Protein AF-A0A8B3L9R1-F1 (afdb_monomer_lite)

Radius of gyration: 12.62 Å; chains: 1; bounding box: 32×18×30 Å

Sequence (51 aa):
MLHSHAEIRRRIDALGPWFHNMELAGVETAPNHFLGNYPLIKWRKFAEAIP

Structure (mmCIF, N/CA/C/O backbone):
data_AF-A0A8B3L9R1-F1
#
_entry.id   AF-A0A8B3L9R1-F1
#
loop_
_atom_site.group_PDB
_atom_site.id
_atom_site.type_symbol
_atom_site.label_atom_id
_atom_site.label_alt_id
_atom_site.label_comp_id
_atom_site.label_asym_id
_atom_site.label_entity_id
_atom_site.label_seq_id
_atom_site.pdbx_PDB_ins_code
_atom_site.Cartn_x
_atom_s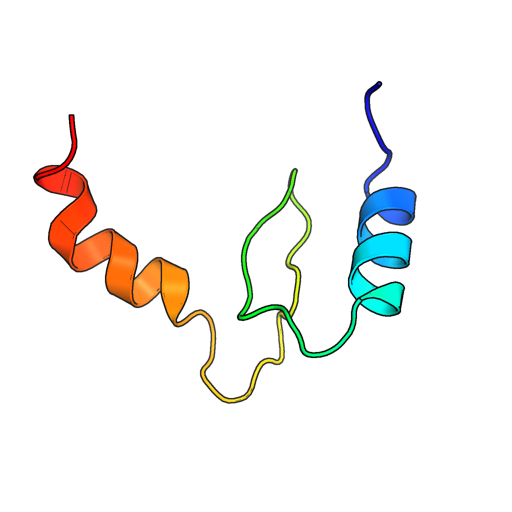ite.Cartn_y
_atom_site.Cartn_z
_atom_site.occupancy
_atom_site.B_iso_or_equiv
_atom_site.auth_seq_id
_atom_site.auth_comp_id
_atom_site.auth_asym_id
_atom_site.auth_atom_id
_atom_site.pdbx_PDB_model_num
ATOM 1 N N . MET A 1 1 ? 18.166 7.202 6.139 1.00 62.47 1 MET A N 1
ATOM 2 C CA . MET A 1 1 ? 18.478 7.832 4.838 1.00 62.47 1 MET A CA 1
ATOM 3 C C . MET A 1 1 ? 17.166 8.290 4.229 1.00 62.47 1 MET A C 1
ATOM 5 O O . MET A 1 1 ? 16.198 7.547 4.332 1.00 62.47 1 MET A O 1
ATOM 9 N N . LEU A 1 2 ? 17.110 9.491 3.655 1.00 71.88 2 LEU A N 1
ATOM 10 C CA . LEU A 1 2 ? 15.960 9.918 2.855 1.00 71.88 2 LEU A CA 1
ATOM 11 C C . LEU A 1 2 ? 16.109 9.291 1.465 1.00 71.88 2 LEU A C 1
ATOM 13 O O . LEU A 1 2 ? 17.065 9.601 0.759 1.00 71.88 2 LEU A O 1
ATOM 17 N N . HIS A 1 3 ? 15.212 8.376 1.106 1.00 86.06 3 HIS A N 1
ATOM 18 C CA . HIS A 1 3 ? 15.149 7.831 -0.248 1.00 86.06 3 HIS A CA 1
ATOM 19 C C . HIS A 1 3 ? 14.416 8.823 -1.153 1.00 86.06 3 HIS A C 1
ATOM 21 O O . HIS A 1 3 ? 13.406 9.401 -0.752 1.00 86.06 3 HIS A O 1
ATOM 27 N N . SER A 1 4 ? 14.898 9.011 -2.381 1.00 94.50 4 SER A N 1
ATOM 28 C CA . SER A 1 4 ? 14.149 9.788 -3.377 1.00 94.50 4 SER A CA 1
ATOM 29 C C . SER A 1 4 ? 12.871 9.047 -3.792 1.00 94.50 4 SER A C 1
ATOM 31 O O . SER A 1 4 ? 12.827 7.815 -3.756 1.00 94.50 4 SER A O 1
ATOM 33 N N . HIS A 1 5 ? 11.844 9.766 -4.260 1.00 95.69 5 HIS A N 1
ATOM 34 C CA . HIS A 1 5 ? 10.622 9.130 -4.779 1.00 95.69 5 HIS A CA 1
ATOM 35 C C . HIS A 1 5 ? 10.921 8.137 -5.916 1.00 95.69 5 HIS A C 1
ATOM 37 O O . HIS A 1 5 ? 10.306 7.076 -5.985 1.00 95.69 5 HIS A O 1
ATOM 43 N N . ALA A 1 6 ? 11.898 8.443 -6.778 1.00 95.44 6 ALA A N 1
ATOM 44 C CA . ALA A 1 6 ? 12.321 7.552 -7.859 1.00 95.44 6 ALA A CA 1
ATOM 45 C C . ALA A 1 6 ? 12.932 6.245 -7.327 1.00 95.44 6 ALA A C 1
ATOM 47 O O . ALA A 1 6 ? 12.640 5.162 -7.834 1.00 95.44 6 ALA A O 1
ATOM 48 N N . GLU A 1 7 ? 13.746 6.327 -6.273 1.00 95.88 7 GLU A N 1
ATOM 49 C CA . GLU A 1 7 ? 14.316 5.144 -5.628 1.00 95.88 7 GLU A CA 1
ATOM 50 C C . GLU A 1 7 ? 13.233 4.288 -4.959 1.00 95.88 7 GLU A C 1
ATOM 52 O O . GLU A 1 7 ? 13.247 3.062 -5.092 1.00 95.88 7 GLU A O 1
ATOM 57 N N . ILE A 1 8 ? 12.273 4.927 -4.285 1.00 94.94 8 ILE A N 1
ATOM 58 C CA . ILE A 1 8 ? 11.124 4.255 -3.670 1.00 94.94 8 ILE A CA 1
ATOM 59 C C . ILE A 1 8 ? 10.301 3.534 -4.740 1.00 94.94 8 ILE A C 1
ATOM 61 O O . ILE A 1 8 ? 10.049 2.338 -4.602 1.00 94.94 8 ILE A O 1
ATOM 65 N N . ARG A 1 9 ? 9.963 4.218 -5.842 1.00 94.38 9 ARG A N 1
ATOM 66 C CA . ARG A 1 9 ? 9.227 3.640 -6.975 1.00 94.38 9 ARG A CA 1
ATOM 67 C C . ARG A 1 9 ? 9.934 2.409 -7.537 1.00 94.38 9 ARG A C 1
ATOM 69 O O . ARG A 1 9 ? 9.324 1.354 -7.640 1.00 94.38 9 ARG A O 1
ATOM 76 N N . ARG A 1 10 ? 11.246 2.497 -7.783 1.00 95.00 10 ARG A N 1
ATOM 77 C CA . ARG A 1 10 ? 12.046 1.364 -8.279 1.00 95.00 10 ARG A CA 1
ATOM 78 C C . ARG A 1 10 ? 11.982 0.150 -7.346 1.00 95.00 10 ARG A C 1
ATOM 80 O O . ARG A 1 10 ? 11.940 -0.986 -7.810 1.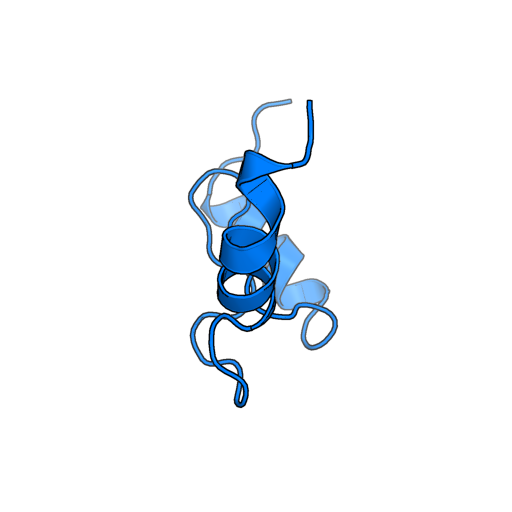00 95.00 10 ARG A O 1
ATOM 87 N N . ARG A 1 11 ? 12.017 0.367 -6.027 1.00 93.94 11 ARG A N 1
ATOM 88 C CA . ARG A 1 11 ? 11.943 -0.718 -5.034 1.00 93.94 11 ARG A CA 1
ATOM 89 C C . ARG A 1 11 ? 10.545 -1.323 -4.950 1.00 93.94 11 ARG A C 1
ATOM 91 O O . ARG A 1 11 ? 10.436 -2.536 -4.816 1.00 93.94 11 ARG A O 1
ATOM 98 N N . ILE A 1 12 ? 9.509 -0.495 -5.048 1.00 94.38 12 ILE A N 1
ATOM 99 C CA . ILE A 1 12 ? 8.116 -0.939 -5.153 1.00 94.38 12 ILE A CA 1
ATOM 100 C C . ILE A 1 12 ? 7.947 -1.840 -6.377 1.00 94.38 12 ILE A C 1
ATOM 102 O O . ILE A 1 12 ? 7.490 -2.969 -6.230 1.00 94.38 12 ILE A O 1
ATOM 106 N N . ASP A 1 13 ? 8.398 -1.384 -7.549 1.00 91.81 13 ASP A N 1
ATOM 107 C CA . ASP A 1 13 ? 8.279 -2.131 -8.804 1.00 91.81 13 ASP A CA 1
ATOM 108 C C . ASP A 1 13 ? 9.020 -3.479 -8.733 1.00 91.81 13 A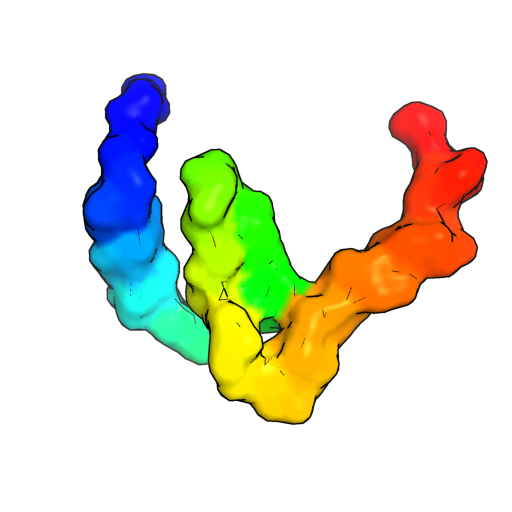SP A C 1
ATOM 110 O O . ASP A 1 13 ? 8.524 -4.489 -9.227 1.00 91.81 13 ASP A O 1
ATOM 114 N N . ALA A 1 14 ? 10.174 -3.527 -8.053 1.00 92.81 14 ALA A N 1
ATOM 115 C CA . ALA A 1 14 ? 10.933 -4.762 -7.833 1.00 92.81 14 ALA A CA 1
ATOM 116 C C . ALA A 1 14 ? 10.236 -5.763 -6.891 1.00 92.81 14 ALA A C 1
ATOM 118 O O . ALA A 1 14 ? 10.472 -6.965 -6.993 1.00 92.81 14 ALA A O 1
ATOM 119 N N . LEU A 1 15 ? 9.401 -5.282 -5.968 1.00 90.62 15 LEU A N 1
ATOM 120 C CA . LEU A 1 15 ? 8.587 -6.122 -5.086 1.00 90.62 15 LEU A CA 1
ATOM 121 C C . LEU A 1 15 ? 7.252 -6.509 -5.744 1.00 90.62 15 LEU A C 1
ATOM 123 O O . LEU A 1 15 ? 6.662 -7.516 -5.371 1.00 90.62 15 LEU A O 1
ATOM 127 N N . GLY A 1 16 ? 6.787 -5.767 -6.748 1.00 78.06 16 GLY A N 1
ATOM 128 C CA . GLY A 1 16 ? 5.666 -6.154 -7.601 1.00 78.06 16 GLY A CA 1
ATOM 129 C C . GLY A 1 16 ? 4.346 -6.379 -6.839 1.00 78.06 16 GLY A C 1
ATOM 130 O O . GLY A 1 16 ? 3.908 -5.498 -6.097 1.00 78.06 16 GLY A O 1
ATOM 131 N N . PRO A 1 17 ? 3.665 -7.530 -7.022 1.00 77.25 17 PRO A N 1
ATOM 132 C CA . PRO A 1 17 ? 2.252 -7.709 -6.668 1.00 77.25 17 PRO A CA 1
ATOM 133 C C . PRO A 1 17 ? 1.970 -7.839 -5.165 1.00 77.25 17 PRO A C 1
ATOM 135 O O . PRO A 1 17 ? 0.814 -7.980 -4.777 1.00 77.25 17 PRO A O 1
ATOM 138 N N . TRP A 1 18 ? 2.993 -7.808 -4.309 1.00 82.69 18 TRP A N 1
ATOM 139 C CA . TRP A 1 18 ? 2.822 -7.931 -2.858 1.00 82.69 18 TRP A CA 1
ATOM 140 C C . TRP A 1 18 ? 2.098 -6.739 -2.219 1.00 82.69 18 TRP A C 1
ATOM 142 O O . TRP A 1 18 ? 1.648 -6.829 -1.078 1.00 82.69 18 TRP A O 1
ATOM 152 N N . PHE A 1 19 ? 1.981 -5.617 -2.928 1.00 90.69 19 PHE A N 1
ATOM 153 C CA . PHE A 1 19 ? 1.360 -4.412 -2.399 1.00 90.69 19 PHE A CA 1
ATOM 154 C C . PHE A 1 19 ? -0.126 -4.284 -2.749 1.00 90.69 19 PHE A C 1
ATOM 156 O O . PHE A 1 19 ? -0.527 -4.397 -3.903 1.00 90.69 19 PHE A O 1
ATOM 163 N N . HIS A 1 20 ? -0.928 -3.893 -1.756 1.00 88.81 20 HIS A N 1
ATOM 164 C CA . HIS A 1 20 ? -2.355 -3.580 -1.900 1.00 88.81 20 HIS A CA 1
ATOM 165 C C . HIS A 1 20 ? -2.642 -2.068 -1.969 1.00 88.81 20 HIS A C 1
ATOM 167 O O . HIS A 1 20 ? -3.633 -1.598 -1.426 1.00 88.81 20 HIS A O 1
ATOM 173 N N . ASN A 1 21 ? -1.773 -1.306 -2.632 1.00 92.38 21 ASN A N 1
ATOM 174 C CA . ASN A 1 21 ? -1.831 0.155 -2.759 1.00 92.38 21 ASN A CA 1
ATOM 175 C C . ASN A 1 21 ? -1.801 0.930 -1.426 1.00 92.38 21 ASN A C 1
ATOM 177 O O . ASN A 1 21 ? -2.805 1.455 -0.954 1.00 92.38 21 ASN A O 1
ATOM 181 N N . MET A 1 22 ? -0.616 1.017 -0.833 1.00 90.56 22 MET A N 1
ATOM 182 C CA . MET A 1 22 ? -0.305 1.897 0.294 1.00 90.56 22 MET A CA 1
ATOM 183 C C . MET A 1 22 ? 0.472 3.116 -0.208 1.00 90.56 22 MET A C 1
ATOM 185 O O . MET A 1 22 ? 1.120 3.050 -1.252 1.00 90.56 22 MET A O 1
ATOM 189 N N . GLU A 1 23 ? 0.452 4.210 0.549 1.00 91.62 23 GLU A N 1
ATOM 190 C CA . GLU A 1 23 ? 1.341 5.346 0.307 1.00 91.62 23 GLU A CA 1
ATOM 191 C C . GLU A 1 23 ? 2.623 5.185 1.134 1.00 91.62 23 GLU A C 1
ATOM 193 O O . GLU A 1 23 ? 2.565 4.990 2.349 1.00 91.62 23 GLU A O 1
ATOM 198 N N . LEU A 1 24 ? 3.783 5.263 0.477 1.00 91.25 24 LEU A N 1
ATOM 199 C CA . LEU A 1 24 ? 5.097 5.284 1.113 1.00 91.25 24 LEU A CA 1
ATOM 200 C C . LEU A 1 24 ? 5.832 6.561 0.706 1.00 91.25 24 LEU A C 1
ATOM 202 O O . LEU A 1 24 ? 6.299 6.670 -0.426 1.00 91.25 24 LEU A O 1
ATOM 206 N N . ALA A 1 25 ? 5.934 7.514 1.638 1.00 92.50 25 ALA A N 1
ATOM 207 C CA . ALA A 1 25 ? 6.576 8.815 1.429 1.00 92.50 25 ALA A CA 1
ATOM 208 C C . ALA A 1 25 ? 6.124 9.493 0.118 1.00 92.50 25 ALA A C 1
ATOM 210 O O . ALA A 1 25 ? 6.946 9.823 -0.733 1.00 92.50 25 ALA A O 1
ATOM 211 N N . GLY A 1 26 ? 4.808 9.639 -0.071 1.00 92.44 26 GLY A N 1
ATOM 212 C CA . GLY A 1 26 ? 4.224 10.258 -1.262 1.00 92.44 26 GLY A CA 1
ATOM 213 C C . GLY A 1 26 ? 4.190 9.384 -2.521 1.00 92.44 26 GLY A C 1
ATOM 214 O O . GLY A 1 26 ? 3.753 9.861 -3.568 1.00 92.44 26 GLY A O 1
ATOM 215 N N . VAL A 1 27 ? 4.631 8.121 -2.461 1.00 94.25 27 VAL A N 1
ATOM 216 C CA . VAL A 1 27 ? 4.590 7.183 -3.595 1.00 94.25 27 VAL A CA 1
ATOM 217 C C . VAL A 1 27 ? 3.569 6.079 -3.342 1.00 94.25 27 VAL A C 1
ATOM 219 O O . VAL A 1 27 ? 3.687 5.311 -2.390 1.00 94.25 27 VAL A O 1
ATOM 222 N N . GLU A 1 28 ? 2.586 5.960 -4.232 1.00 93.62 28 GLU A N 1
ATOM 223 C CA . GLU A 1 28 ? 1.634 4.848 -4.226 1.00 93.62 28 GLU A CA 1
ATOM 224 C C . GLU A 1 28 ? 2.290 3.545 -4.692 1.00 93.62 28 GLU A C 1
ATOM 226 O O . GLU A 1 28 ? 2.955 3.502 -5.737 1.00 93.62 28 GLU A O 1
ATOM 231 N N . THR A 1 29 ? 2.077 2.473 -3.928 1.00 94.06 29 THR A N 1
ATOM 232 C CA . THR A 1 29 ? 2.716 1.178 -4.177 1.00 94.06 29 THR A CA 1
ATOM 233 C C . THR A 1 29 ? 2.026 0.339 -5.248 1.00 94.06 29 THR A C 1
ATOM 235 O O . THR A 1 29 ? 2.673 -0.508 -5.854 1.00 94.06 29 THR A O 1
ATOM 238 N N . ALA A 1 30 ? 0.733 0.561 -5.511 1.00 94.06 30 ALA A N 1
ATOM 239 C CA . ALA A 1 30 ? -0.005 -0.147 -6.558 1.00 94.06 30 ALA A CA 1
ATOM 240 C C . ALA A 1 30 ? -1.261 0.638 -7.004 1.00 94.06 30 ALA A C 1
ATOM 242 O O . ALA A 1 30 ? -2.380 0.167 -6.800 1.00 94.06 30 ALA A O 1
ATOM 243 N N . PRO A 1 31 ? -1.126 1.823 -7.632 1.00 90.88 31 PRO A N 1
ATOM 244 C CA . PRO A 1 31 ? -2.265 2.708 -7.927 1.00 90.88 31 PRO A CA 1
ATOM 245 C C . PRO A 1 31 ? -3.348 2.071 -8.816 1.00 90.88 31 PRO A C 1
ATOM 247 O O . PRO A 1 31 ? -4.520 2.418 -8.719 1.00 90.88 31 PRO A O 1
ATOM 250 N N . ASN A 1 32 ? -2.969 1.086 -9.636 1.00 90.69 32 ASN A N 1
ATOM 251 C CA . ASN A 1 32 ? -3.871 0.358 -10.534 1.00 90.69 32 ASN A CA 1
ATOM 252 C C . ASN A 1 32 ? -4.274 -1.026 -9.986 1.00 90.69 32 ASN A C 1
ATOM 254 O O . ASN A 1 32 ? -4.640 -1.913 -10.756 1.00 90.69 32 ASN A O 1
ATOM 258 N N . HIS A 1 33 ? -4.150 -1.261 -8.674 1.00 91.06 33 HIS A N 1
ATOM 259 C CA . HIS A 1 33 ? -4.502 -2.543 -8.063 1.00 91.06 33 HIS A CA 1
ATOM 260 C C . HIS A 1 33 ? -5.993 -2.858 -8.278 1.00 91.06 33 HIS A C 1
ATOM 262 O O . HIS A 1 33 ? -6.851 -2.005 -8.060 1.00 91.06 33 HIS A O 1
ATOM 268 N N . PHE A 1 34 ? -6.326 -4.096 -8.660 1.00 91.00 34 PHE A N 1
ATOM 269 C CA . PHE A 1 34 ? -7.692 -4.483 -9.060 1.00 91.00 34 PHE A CA 1
ATOM 270 C C . PHE A 1 34 ? -8.750 -4.330 -7.950 1.00 91.00 34 PHE A C 1
ATOM 272 O O . PHE A 1 34 ? -9.935 -4.187 -8.233 1.00 91.00 34 PHE A O 1
ATOM 279 N N . LEU A 1 35 ? -8.325 -4.339 -6.683 1.00 89.62 35 LEU A N 1
ATOM 280 C CA . LEU A 1 35 ? -9.176 -4.060 -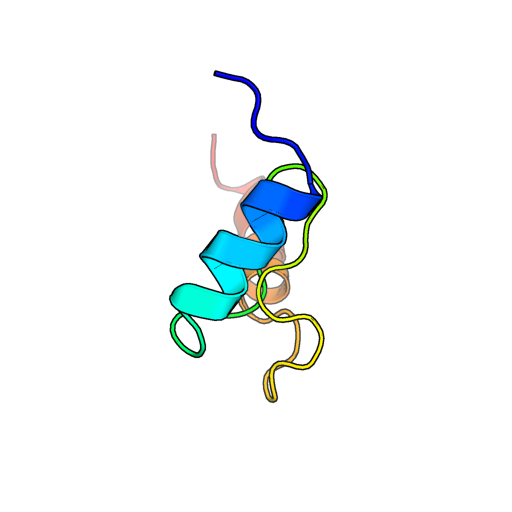5.513 1.00 89.62 35 LEU A CA 1
ATOM 281 C C . LEU A 1 35 ? -9.261 -2.565 -5.140 1.00 89.62 35 LEU A C 1
ATOM 283 O O . LEU A 1 35 ? -9.844 -2.226 -4.110 1.00 89.62 35 LEU A O 1
ATOM 287 N N . GLY A 1 36 ? -8.650 -1.672 -5.924 1.00 89.19 36 GLY A N 1
ATOM 288 C CA . GLY A 1 36 ? -8.453 -0.268 -5.563 1.00 89.19 36 GLY A CA 1
ATOM 289 C C . GLY A 1 36 ? -7.569 -0.102 -4.320 1.00 89.19 36 GLY A C 1
ATOM 290 O O . GLY A 1 36 ? -6.748 -0.963 -4.000 1.00 89.19 36 GLY A O 1
ATOM 291 N N . ASN A 1 37 ? -7.757 0.998 -3.583 1.00 90.94 37 ASN A N 1
ATOM 292 C CA . ASN A 1 37 ? -7.066 1.264 -2.313 1.00 90.94 37 ASN A CA 1
ATOM 293 C C . ASN A 1 37 ? -7.788 0.600 -1.122 1.00 90.94 37 ASN A C 1
ATOM 295 O O . ASN A 1 37 ? -8.343 1.255 -0.234 1.00 90.94 37 ASN A O 1
ATOM 299 N N . TYR A 1 38 ? -7.835 -0.732 -1.138 1.00 91.25 38 TYR A N 1
ATOM 300 C CA . TYR A 1 38 ? -8.536 -1.527 -0.129 1.00 91.25 38 TYR A CA 1
ATOM 301 C C . TYR A 1 38 ? -8.035 -1.294 1.314 1.00 91.25 38 TYR A C 1
ATOM 303 O O . TYR A 1 38 ? -8.885 -1.132 2.199 1.00 91.25 38 TYR A O 1
ATOM 311 N N . PRO A 1 39 ? -6.715 -1.209 1.595 1.00 90.56 39 PRO A N 1
ATOM 312 C CA . PRO A 1 39 ? -6.210 -0.950 2.941 1.00 90.56 39 PRO A CA 1
ATOM 313 C C . PRO A 1 39 ? -6.707 0.373 3.523 1.00 90.56 39 PRO A C 1
ATOM 315 O O . PRO A 1 39 ? -7.202 0.372 4.648 1.00 90.56 39 PRO A O 1
ATOM 318 N N . LEU A 1 40 ? -6.666 1.480 2.767 1.00 91.75 40 LEU A N 1
ATOM 319 C CA . LEU A 1 40 ? -7.155 2.776 3.254 1.00 91.75 40 LEU A CA 1
ATOM 320 C C . LEU A 1 40 ? -8.662 2.745 3.527 1.00 91.75 40 LEU A C 1
ATOM 322 O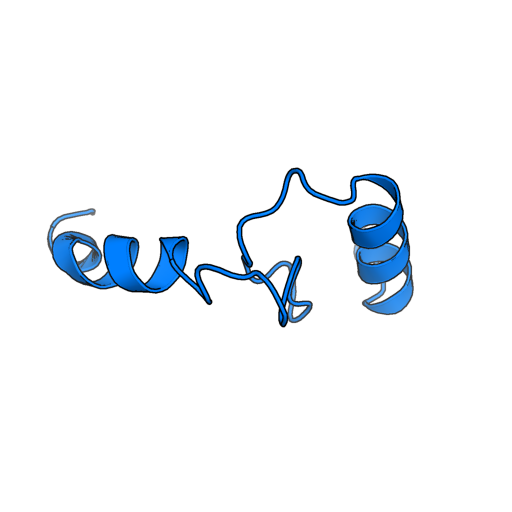 O . LEU A 1 40 ? -9.119 3.273 4.541 1.00 91.75 40 LEU A O 1
ATOM 326 N N . ILE A 1 41 ? -9.435 2.102 2.646 1.00 92.06 41 ILE A N 1
ATOM 327 C CA . ILE A 1 41 ? -10.885 1.939 2.822 1.00 92.06 41 ILE A CA 1
ATOM 328 C C . ILE A 1 41 ? -11.192 1.182 4.118 1.00 92.06 41 ILE A C 1
ATOM 330 O O . ILE A 1 41 ? -12.145 1.532 4.814 1.00 92.06 41 ILE A O 1
ATOM 334 N N . LYS A 1 42 ? -10.416 0.145 4.454 1.00 92.88 42 LYS A N 1
ATOM 335 C CA . LYS A 1 42 ? -10.596 -0.602 5.705 1.00 92.88 42 LYS A CA 1
ATOM 336 C C . LYS A 1 42 ? -10.126 0.189 6.913 1.00 92.88 42 LYS A C 1
ATOM 338 O O . LYS A 1 42 ? -10.901 0.307 7.856 1.00 92.88 42 LYS A O 1
ATOM 343 N N . TRP A 1 43 ? -8.929 0.766 6.851 1.00 93.19 43 TRP A N 1
ATOM 344 C CA . TRP A 1 43 ? -8.350 1.586 7.912 1.00 93.19 43 TRP A CA 1
ATOM 345 C C . TRP A 1 43 ? -9.310 2.683 8.373 1.00 93.19 43 TRP A C 1
ATOM 347 O O . TRP A 1 43 ? -9.633 2.761 9.553 1.00 93.19 43 TRP A O 1
ATOM 357 N N . ARG A 1 44 ? -9.873 3.459 7.436 1.00 94.56 44 ARG A N 1
ATOM 358 C CA . ARG A 1 44 ? -10.810 4.556 7.740 1.00 94.56 44 ARG A CA 1
ATOM 359 C C . ARG A 1 44 ? -12.020 4.142 8.581 1.00 94.56 44 ARG A C 1
ATOM 361 O O . ARG A 1 44 ? -12.595 4.993 9.240 1.00 94.56 44 ARG A O 1
ATOM 368 N N . LYS A 1 45 ? -12.421 2.867 8.565 1.00 95.56 45 LYS A N 1
ATOM 369 C CA . LYS A 1 45 ? -13.579 2.389 9.336 1.00 95.56 45 LYS A CA 1
ATOM 370 C C . LYS A 1 45 ? -13.301 2.204 10.824 1.00 95.56 45 LYS A C 1
ATOM 372 O O . LYS A 1 45 ? -14.254 2.122 11.586 1.00 95.56 45 LYS A O 1
ATOM 377 N N . PHE A 1 46 ? -12.039 2.0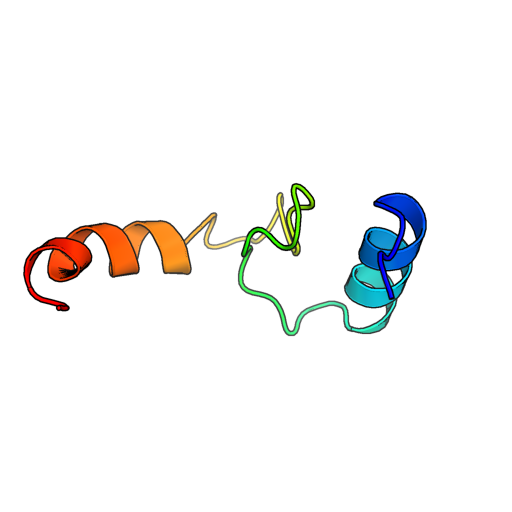68 11.220 1.00 96.00 46 PHE A N 1
ATOM 378 C CA . PHE A 1 46 ? -11.667 1.819 12.613 1.00 96.00 46 PHE A CA 1
ATOM 379 C C . PHE A 1 46 ? -10.525 2.709 13.107 1.00 96.00 46 PHE A C 1
ATOM 381 O O . PHE A 1 46 ? -10.181 2.623 14.278 1.00 96.00 46 PHE A O 1
ATOM 388 N N . ALA A 1 47 ? -9.968 3.574 12.254 1.00 96.56 47 ALA A N 1
ATOM 389 C CA . ALA A 1 47 ? -8.894 4.501 12.602 1.00 96.56 47 ALA A CA 1
ATOM 390 C C . ALA A 1 47 ? -9.216 5.337 13.849 1.00 96.56 47 ALA A C 1
ATOM 392 O O . ALA A 1 47 ? -8.353 5.519 14.694 1.00 96.56 47 ALA A O 1
ATOM 393 N N . GLU A 1 48 ? -10.468 5.779 13.998 1.00 96.69 48 GLU A N 1
ATOM 394 C CA . GLU A 1 48 ? -10.926 6.570 15.152 1.00 96.69 48 GLU A CA 1
ATOM 395 C C . GLU A 1 48 ? -10.913 5.793 16.481 1.00 96.69 48 GLU A C 1
ATOM 397 O O . GLU A 1 48 ? -10.968 6.398 17.547 1.00 96.69 48 GLU A O 1
ATOM 402 N N . ALA A 1 49 ? -10.843 4.460 16.433 1.00 97.25 49 ALA A N 1
ATOM 403 C CA . ALA A 1 49 ? -10.770 3.599 17.611 1.00 97.25 49 ALA A CA 1
ATOM 404 C C . ALA A 1 49 ? -9.329 3.200 17.985 1.00 97.25 49 ALA A C 1
ATOM 406 O O . ALA A 1 49 ? -9.138 2.492 18.975 1.00 97.25 49 ALA A O 1
ATOM 407 N N . ILE A 1 50 ? -8.325 3.603 17.196 1.00 91.94 50 ILE A N 1
ATOM 408 C CA . ILE A 1 50 ? -6.909 3.314 17.454 1.00 91.94 50 ILE A CA 1
ATOM 409 C C . ILE A 1 50 ? -6.260 4.543 18.122 1.00 91.94 50 ILE A C 1
ATOM 411 O O . ILE A 1 50 ? -6.436 5.639 17.591 1.00 91.94 50 ILE A O 1
ATOM 415 N N . PRO A 1 51 ? -5.546 4.380 19.260 1.00 89.31 51 PRO A N 1
ATOM 416 C CA . PRO A 1 51 ? -4.872 5.478 19.963 1.00 89.31 51 PRO A CA 1
ATOM 417 C C . PRO A 1 51 ? -3.826 6.229 19.133 1.00 89.31 51 PRO A C 1
ATOM 419 O O . PRO A 1 51 ? -3.155 5.581 18.294 1.00 89.31 51 PRO A O 1
#

Foldseek 3Di:
DDDDLVRVQVVLVVVPPPDLFDDDPNDTSCCPHPVHNVVVVVCVVCVVVDD

pLDDT: mean 90.92, std 6.27, range [62.47, 97.25]

Secondary structure (DSSP, 8-state):
----HHHHHHHHHHHGGG--S-EETTEES-TT-TT-SHHHHHHTTTGGG--